Protein AF-A0A3C0JAY5-F1 (afdb_monomer_lite)

Radius of gyration: 15.46 Å; chains: 1; bounding box: 33×27×39 Å

pLDDT: mean 95.92, std 4.13, range [77.62, 98.75]

Sequence (87 aa):
GIQARVLHRLGAERALVVWGRDGMDEISLGAATLVGELRDGQVREYEIHPEDFGIAMAASRNLRVADAAESKAMLLGVLDNRPGPAR

Structure (mmCIF, N/CA/C/O backbone):
data_AF-A0A3C0JAY5-F1
#
_entry.id   AF-A0A3C0JAY5-F1
#
loop_
_atom_site.group_PDB
_atom_site.id
_atom_site.type_symbol
_atom_site.label_atom_id
_atom_site.label_alt_id
_atom_site.label_comp_id
_atom_site.label_asym_id
_atom_site.label_entity_id
_atom_site.label_seq_id
_atom_site.pdbx_PDB_ins_code
_atom_site.Cartn_x
_atom_site.Cartn_y
_atom_site.Cartn_z
_atom_site.occupancy
_atom_site.B_iso_or_equiv
_atom_site.auth_seq_id
_atom_site.auth_comp_id
_atom_site.auth_asym_id
_atom_site.auth_atom_id
_atom_site.pdbx_PDB_model_num
ATOM 1 N N . GLY A 1 1 ? 0.734 -2.299 14.044 1.00 86.19 1 GLY A N 1
ATOM 2 C CA . GLY A 1 1 ? -0.384 -1.365 14.303 1.00 86.19 1 GLY A CA 1
ATOM 3 C C . GLY A 1 1 ? -0.096 -0.009 14.975 1.00 86.19 1 GLY A C 1
ATOM 4 O O . GLY A 1 1 ? -1.076 0.656 15.309 1.00 86.19 1 GLY A O 1
ATOM 5 N N . ILE A 1 2 ? 1.148 0.453 15.213 1.00 97.62 2 ILE A N 1
ATOM 6 C CA . ILE A 1 2 ? 1.389 1.751 15.906 1.00 97.62 2 ILE A CA 1
ATOM 7 C C . ILE A 1 2 ? 0.813 2.930 15.108 1.00 97.62 2 ILE A C 1
ATOM 9 O O . ILE A 1 2 ? -0.033 3.661 15.624 1.00 97.62 2 ILE A O 1
ATOM 13 N N . GLN A 1 3 ? 1.204 3.068 13.836 1.00 98.44 3 GLN A N 1
ATOM 14 C CA . GLN A 1 3 ? 0.777 4.191 12.992 1.00 98.44 3 GLN A CA 1
ATOM 15 C C . GLN A 1 3 ? -0.752 4.269 12.842 1.00 98.44 3 GLN A C 1
ATOM 17 O O . GLN A 1 3 ? -1.308 5.358 12.919 1.00 98.44 3 GLN A O 1
ATOM 22 N N . ALA A 1 4 ? -1.452 3.133 12.736 1.00 98.31 4 ALA A N 1
ATOM 23 C CA . ALA A 1 4 ? -2.917 3.107 12.644 1.00 98.31 4 ALA A CA 1
ATOM 24 C C . ALA A 1 4 ? -3.593 3.705 13.895 1.00 98.31 4 ALA A C 1
ATOM 26 O O . ALA A 1 4 ? -4.553 4.466 13.792 1.00 98.31 4 ALA A O 1
ATOM 27 N N . ARG A 1 5 ? -3.053 3.430 15.092 1.00 98.50 5 ARG A N 1
ATOM 28 C CA . ARG A 1 5 ? -3.544 4.015 16.354 1.00 98.50 5 ARG A CA 1
ATOM 29 C C . ARG A 1 5 ? -3.185 5.494 16.488 1.00 98.50 5 ARG A C 1
ATOM 31 O O . ARG A 1 5 ? -3.953 6.246 17.081 1.00 98.50 5 ARG A O 1
ATOM 38 N N . VAL A 1 6 ? -2.040 5.919 15.950 1.00 98.56 6 VAL A N 1
ATOM 39 C CA . VAL A 1 6 ? -1.674 7.343 15.883 1.00 98.56 6 VAL A CA 1
ATOM 40 C C . VAL A 1 6 ? -2.643 8.095 14.976 1.00 98.56 6 VAL A C 1
ATOM 42 O O . VAL A 1 6 ? -3.203 9.095 15.410 1.00 98.56 6 VAL A O 1
ATOM 45 N N . LEU A 1 7 ? -2.913 7.586 13.770 1.00 98.50 7 LEU A N 1
ATOM 46 C CA . LEU A 1 7 ? -3.879 8.178 12.839 1.00 98.50 7 LEU A CA 1
ATOM 47 C C . LEU A 1 7 ? -5.269 8.304 13.469 1.00 98.50 7 LEU A C 1
ATOM 49 O O . LEU A 1 7 ? -5.893 9.356 13.358 1.00 98.50 7 LEU A O 1
ATOM 53 N N . HIS A 1 8 ? -5.709 7.286 14.214 1.00 98.44 8 HIS A N 1
ATOM 54 C CA . HIS A 1 8 ? -6.955 7.365 14.974 1.00 98.44 8 HIS A CA 1
ATOM 55 C C . HIS A 1 8 ? -6.960 8.530 15.975 1.00 98.44 8 HIS A C 1
ATOM 57 O O . HIS A 1 8 ? -7.906 9.312 16.008 1.00 98.44 8 HIS A O 1
ATOM 63 N N . ARG A 1 9 ? -5.883 8.697 16.755 1.00 98.25 9 ARG A N 1
ATOM 64 C CA . ARG A 1 9 ? -5.749 9.809 17.716 1.00 98.25 9 ARG A CA 1
ATOM 65 C C . ARG A 1 9 ? -5.644 11.182 17.048 1.00 98.25 9 ARG A C 1
ATOM 67 O O . ARG A 1 9 ? -6.017 12.169 17.668 1.00 98.25 9 ARG A O 1
ATOM 74 N N . LEU A 1 10 ? -5.145 11.245 15.814 1.00 98.44 10 LEU A N 1
ATOM 75 C CA . LEU A 1 10 ? -5.085 12.467 15.006 1.00 98.44 10 LEU A CA 1
ATOM 76 C C . LEU A 1 10 ? -6.416 12.798 14.308 1.00 98.44 10 LEU A C 1
ATOM 78 O O . LEU A 1 10 ? -6.497 13.817 13.628 1.00 98.44 10 LEU A O 1
ATOM 82 N N . GLY A 1 11 ? -7.453 11.973 14.483 1.00 98.19 11 GLY A N 1
ATOM 83 C CA . GLY A 1 11 ? -8.792 12.231 13.953 1.00 98.19 11 GLY A CA 1
ATOM 84 C C . GLY A 1 11 ? -9.063 11.634 12.573 1.00 98.19 11 GLY A C 1
ATOM 85 O O . GLY A 1 11 ? -10.045 12.013 11.942 1.00 98.19 11 GLY A O 1
ATOM 86 N N . ALA A 1 12 ? -8.234 10.705 12.087 1.00 98.44 12 ALA A N 1
ATOM 87 C CA . ALA A 1 12 ? -8.561 9.971 10.868 1.00 98.44 12 ALA A CA 1
ATOM 88 C C . ALA A 1 12 ? -9.817 9.106 11.080 1.00 98.44 12 ALA A C 1
ATOM 90 O O . ALA A 1 12 ? -9.937 8.406 12.087 1.00 98.44 12 ALA A O 1
ATOM 91 N N . GLU A 1 13 ? -10.732 9.118 10.112 1.00 98.12 13 GLU A N 1
ATOM 92 C CA . GLU A 1 13 ? -11.930 8.266 10.139 1.00 98.12 13 GLU A CA 1
ATOM 93 C C . GLU A 1 13 ? -11.629 6.851 9.635 1.00 98.12 13 GLU A C 1
ATOM 95 O O . GLU A 1 13 ? -12.145 5.861 10.162 1.00 98.12 13 GLU A O 1
ATOM 100 N N . ARG A 1 14 ? -10.782 6.753 8.602 1.00 98.44 14 ARG A N 1
ATOM 101 C CA . ARG A 1 14 ? -10.373 5.498 7.970 1.00 98.44 14 ARG A CA 1
ATOM 102 C C . ARG A 1 14 ? -8.905 5.548 7.562 1.00 98.44 14 ARG A C 1
ATOM 104 O O . ARG A 1 14 ? -8.444 6.574 7.071 1.00 98.44 14 ARG A O 1
ATOM 111 N N . ALA A 1 15 ? -8.185 4.442 7.735 1.00 98.38 15 ALA A N 1
ATOM 112 C CA . ALA A 1 15 ? -6.811 4.299 7.257 1.00 98.38 15 ALA A CA 1
ATOM 113 C C . ALA A 1 15 ? -6.436 2.830 7.039 1.00 98.38 15 ALA A C 1
ATOM 115 O O . ALA A 1 15 ? -6.923 1.955 7.750 1.00 98.38 15 ALA A O 1
ATOM 116 N N . LEU A 1 16 ? -5.510 2.582 6.113 1.00 98.56 16 LEU A N 1
ATOM 117 C CA . LEU A 1 16 ? -4.770 1.327 6.007 1.00 98.56 16 LEU A CA 1
ATOM 118 C C . LEU A 1 16 ? -3.287 1.642 6.179 1.00 98.56 16 LEU A C 1
ATOM 120 O O . LEU A 1 16 ? -2.734 2.458 5.448 1.00 98.56 16 LEU A O 1
ATOM 124 N N . VAL A 1 17 ? -2.656 1.010 7.162 1.00 98.56 17 VAL A N 1
ATOM 125 C CA . VAL A 1 17 ? -1.200 1.002 7.320 1.00 98.56 17 VAL A CA 1
ATOM 126 C C . VAL A 1 17 ? -0.721 -0.380 6.927 1.00 98.56 17 VAL A C 1
ATOM 128 O O . VAL A 1 17 ? -1.146 -1.356 7.542 1.00 98.56 17 VAL A O 1
ATOM 131 N N . VAL A 1 18 ? 0.148 -0.459 5.928 1.00 98.50 18 VAL A N 1
ATOM 132 C CA . VAL A 1 18 ? 0.593 -1.727 5.348 1.00 98.50 18 VAL A CA 1
ATOM 133 C C . VAL A 1 18 ? 2.100 -1.892 5.475 1.00 98.50 18 VAL A C 1
ATOM 135 O O . VAL A 1 18 ? 2.837 -0.910 5.542 1.00 98.50 18 VAL A O 1
ATOM 138 N N . TRP A 1 19 ? 2.541 -3.141 5.553 1.00 98.31 19 TRP A N 1
ATOM 139 C CA . TRP A 1 19 ? 3.948 -3.509 5.470 1.00 98.31 19 TRP A CA 1
ATOM 140 C C . TRP A 1 19 ? 4.073 -4.923 4.903 1.00 98.31 19 TRP A C 1
ATOM 142 O O . TRP A 1 19 ? 3.551 -5.878 5.488 1.00 98.31 19 TRP A O 1
ATOM 152 N N . GLY A 1 20 ? 4.748 -5.054 3.765 1.00 96.88 20 GLY A N 1
ATOM 153 C CA . GLY A 1 20 ? 5.078 -6.336 3.157 1.00 96.88 20 GLY A CA 1
ATOM 154 C C . GLY A 1 20 ? 6.137 -7.075 3.973 1.00 96.88 20 GLY A C 1
ATOM 155 O O . GLY A 1 20 ? 7.144 -6.493 4.376 1.00 96.88 20 GLY A O 1
ATOM 156 N N . ARG A 1 21 ? 5.955 -8.380 4.204 1.00 96.25 21 ARG A N 1
ATOM 157 C CA . ARG A 1 21 ? 6.920 -9.213 4.953 1.00 96.25 21 ARG A CA 1
ATOM 158 C C . ARG A 1 21 ? 8.271 -9.394 4.253 1.00 96.25 21 ARG A C 1
ATOM 160 O O . ARG A 1 21 ? 9.209 -9.902 4.863 1.00 96.25 21 ARG A O 1
ATOM 167 N N . ASP A 1 22 ? 8.375 -8.975 2.999 1.00 94.00 22 ASP A N 1
ATOM 168 C CA . ASP A 1 22 ? 9.609 -8.841 2.225 1.00 94.00 22 ASP A CA 1
ATOM 169 C C . ASP A 1 22 ? 10.320 -7.488 2.431 1.00 94.00 22 ASP A C 1
ATOM 171 O O . ASP A 1 22 ? 11.359 -7.245 1.820 1.00 94.00 22 ASP A O 1
ATOM 175 N N . GLY A 1 23 ? 9.804 -6.632 3.320 1.00 94.00 23 GLY A N 1
ATOM 176 C CA . GLY A 1 23 ? 10.407 -5.355 3.704 1.00 94.00 23 GLY A CA 1
ATOM 177 C C . GLY A 1 23 ? 9.868 -4.136 2.954 1.00 94.00 23 GLY A C 1
ATOM 178 O O . GLY A 1 23 ? 10.412 -3.050 3.141 1.00 94.00 23 GLY A O 1
ATOM 179 N N . MET A 1 24 ? 8.822 -4.295 2.140 1.00 93.69 24 MET A N 1
ATOM 180 C CA . MET A 1 24 ? 8.181 -3.201 1.403 1.00 93.69 24 MET A CA 1
ATOM 181 C C . MET A 1 24 ? 7.259 -2.366 2.305 1.00 93.69 24 MET A C 1
ATOM 183 O O . MET A 1 24 ? 6.555 -2.898 3.164 1.00 93.69 24 MET A O 1
ATOM 187 N N . ASP A 1 25 ? 7.211 -1.056 2.080 1.00 96.25 25 ASP A N 1
ATOM 188 C CA . ASP A 1 25 ? 6.279 -0.110 2.713 1.00 96.25 25 ASP A CA 1
ATOM 189 C C . ASP A 1 25 ? 4.927 -0.000 1.976 1.00 96.25 25 ASP A C 1
ATOM 191 O O . ASP A 1 25 ? 4.128 0.900 2.230 1.00 96.25 25 ASP A O 1
ATOM 195 N N . GLU A 1 26 ? 4.648 -0.970 1.107 1.00 96.31 26 GLU A N 1
ATOM 196 C CA . GLU A 1 26 ? 3.442 -1.103 0.291 1.00 96.31 26 GLU A CA 1
ATOM 197 C C . GLU A 1 26 ? 2.835 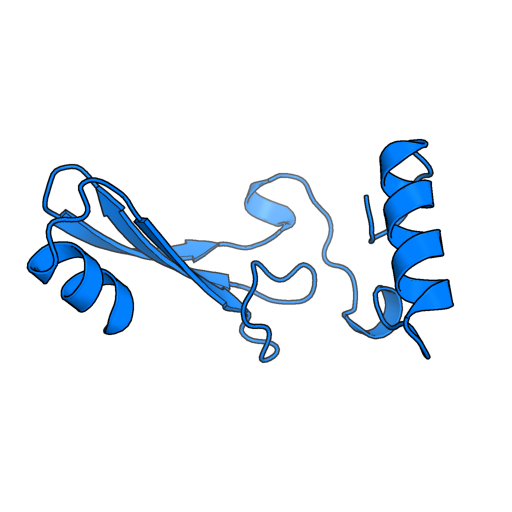-2.512 0.453 1.00 96.31 26 GLU A C 1
ATOM 199 O O . GLU A 1 26 ? 3.376 -3.369 1.160 1.00 96.31 26 GLU A O 1
ATOM 204 N N . ILE A 1 27 ? 1.696 -2.771 -0.202 1.00 96.94 27 ILE A N 1
ATOM 205 C CA . ILE A 1 27 ? 1.153 -4.133 -0.314 1.00 96.94 27 ILE A CA 1
ATOM 206 C C . ILE A 1 27 ? 2.074 -4.937 -1.233 1.00 96.94 27 ILE A C 1
ATOM 208 O O . ILE A 1 27 ? 2.266 -4.588 -2.395 1.00 96.94 27 ILE A O 1
ATOM 212 N N . SER A 1 28 ? 2.645 -6.017 -0.707 1.00 95.19 28 SER A N 1
ATOM 213 C CA . SER A 1 28 ? 3.599 -6.843 -1.442 1.00 95.19 28 SER A CA 1
ATOM 214 C C . SER A 1 28 ? 2.902 -7.798 -2.412 1.00 95.19 28 SER A C 1
ATOM 216 O O . SER A 1 28 ? 1.867 -8.382 -2.097 1.00 95.19 28 SER A O 1
ATOM 218 N N . LEU A 1 29 ? 3.529 -8.002 -3.575 1.00 95.06 29 LEU A N 1
ATOM 219 C CA . LEU A 1 29 ? 3.228 -9.101 -4.496 1.00 95.06 29 LEU A CA 1
ATOM 220 C C . LEU A 1 29 ? 4.094 -10.343 -4.240 1.00 95.06 29 LEU A C 1
ATOM 222 O O . LEU A 1 29 ? 3.836 -11.385 -4.827 1.00 95.06 29 LEU A O 1
ATOM 226 N N . GLY A 1 30 ? 5.143 -10.255 -3.421 1.00 93.00 30 GLY A N 1
ATOM 227 C CA . GLY A 1 30 ? 6.121 -11.330 -3.217 1.00 93.00 30 GLY A CA 1
ATOM 228 C C . GLY A 1 30 ? 6.029 -12.035 -1.866 1.00 93.00 30 GLY A C 1
ATOM 229 O O . GLY A 1 30 ? 6.695 -13.051 -1.668 1.00 93.00 30 GLY A O 1
ATOM 230 N N . ALA A 1 31 ? 5.239 -11.496 -0.941 1.00 94.25 31 ALA A N 1
ATOM 231 C CA . ALA A 1 31 ? 5.046 -12.018 0.402 1.00 94.25 31 ALA A CA 1
ATOM 232 C C . ALA A 1 31 ? 3.697 -11.558 0.975 1.00 94.25 31 ALA A C 1
ATOM 234 O O . ALA A 1 31 ? 3.022 -10.696 0.413 1.00 94.25 31 ALA A O 1
ATOM 235 N N . ALA A 1 32 ? 3.329 -12.099 2.136 1.00 97.06 32 ALA A N 1
ATOM 236 C CA . ALA A 1 32 ? 2.182 -11.605 2.883 1.00 97.06 32 ALA A CA 1
ATOM 237 C C . ALA A 1 32 ? 2.391 -10.147 3.331 1.00 97.06 32 ALA A C 1
ATOM 239 O O . ALA A 1 32 ? 3.515 -9.721 3.612 1.00 97.06 32 ALA A O 1
ATOM 240 N N . THR A 1 33 ? 1.303 -9.394 3.446 1.00 98.44 33 THR A N 1
ATOM 241 C CA . THR A 1 33 ? 1.297 -8.008 3.921 1.00 98.44 33 THR A CA 1
ATOM 242 C C . THR A 1 33 ? 0.576 -7.924 5.259 1.00 98.44 33 THR A C 1
ATOM 244 O O . THR A 1 33 ? -0.576 -8.340 5.375 1.00 98.44 33 THR A O 1
ATOM 247 N N . LEU A 1 34 ? 1.233 -7.349 6.269 1.00 98.62 34 LEU A N 1
ATOM 248 C CA . LEU A 1 34 ? 0.590 -6.988 7.530 1.00 98.62 34 LEU A CA 1
ATOM 249 C C . LEU A 1 34 ? -0.211 -5.701 7.336 1.00 98.62 34 LEU A C 1
ATOM 251 O O . LEU A 1 34 ? 0.328 -4.699 6.866 1.00 98.62 34 LEU A O 1
ATOM 255 N N . VAL A 1 35 ? -1.476 -5.712 7.745 1.00 98.75 35 VAL A N 1
ATOM 256 C CA . VAL A 1 35 ? -2.408 -4.594 7.595 1.00 98.75 35 VAL A CA 1
ATOM 257 C C . VAL A 1 35 ? -2.891 -4.141 8.968 1.00 98.75 35 VAL A C 1
ATOM 259 O O . VAL A 1 35 ? -3.395 -4.935 9.757 1.00 98.75 35 VAL A O 1
ATOM 262 N N . GLY A 1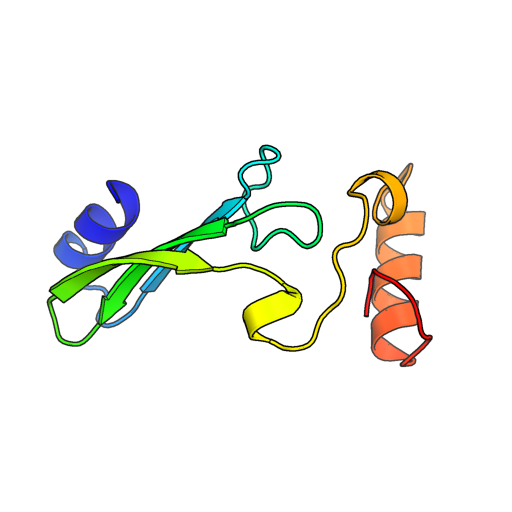 36 ? -2.757 -2.848 9.255 1.00 98.69 36 GLY A N 1
ATOM 263 C CA . GLY A 1 36 ? -3.457 -2.158 10.334 1.00 98.69 36 GLY A CA 1
ATOM 264 C C . GLY A 1 36 ? -4.554 -1.272 9.756 1.00 98.69 36 GLY A C 1
ATOM 265 O O . GLY A 1 36 ? -4.260 -0.190 9.250 1.00 98.69 36 GLY A O 1
ATOM 266 N N . GLU A 1 37 ? -5.804 -1.714 9.846 1.00 98.75 37 GLU A N 1
ATOM 267 C CA . GLU A 1 37 ? -6.972 -0.978 9.366 1.00 98.75 37 GLU A CA 1
ATOM 268 C C . GLU A 1 37 ? -7.608 -0.189 10.506 1.00 98.75 37 GLU A C 1
ATOM 270 O O . GLU A 1 37 ? -8.001 -0.763 11.518 1.00 98.75 37 GLU A O 1
ATOM 275 N N . LEU A 1 38 ? -7.748 1.121 10.325 1.00 98.75 38 LEU A N 1
ATOM 276 C CA . LEU A 1 38 ? -8.662 1.949 11.099 1.00 98.75 38 LEU A CA 1
ATOM 277 C C . LEU A 1 38 ? -9.969 2.071 10.322 1.00 98.75 38 LEU A C 1
ATOM 279 O O . LEU A 1 38 ? -9.970 2.563 9.192 1.00 98.75 38 LEU A O 1
ATOM 283 N N . ARG A 1 39 ? -11.076 1.654 10.930 1.00 98.44 39 ARG A N 1
ATOM 284 C CA . ARG A 1 39 ? -12.418 1.805 10.369 1.00 98.44 39 ARG A CA 1
ATOM 285 C C . ARG A 1 39 ? -13.456 1.788 11.483 1.00 98.44 39 ARG A C 1
ATOM 287 O O . ARG A 1 39 ? -13.321 1.024 12.435 1.00 98.44 39 ARG A O 1
ATOM 294 N N . ASP 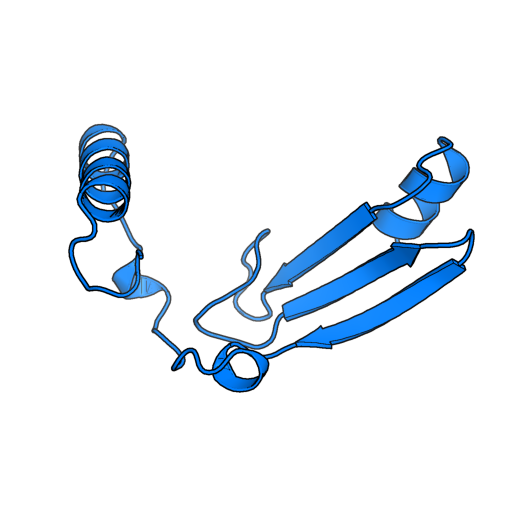A 1 40 ? -14.477 2.635 11.368 1.00 97.19 40 ASP A N 1
ATOM 295 C CA . ASP A 1 40 ? -15.585 2.731 12.331 1.00 97.19 40 ASP A CA 1
ATOM 296 C C . ASP A 1 40 ? -15.089 2.935 13.780 1.00 97.19 40 ASP A C 1
ATOM 298 O O . ASP A 1 40 ? -15.592 2.345 14.735 1.00 97.19 40 ASP A O 1
ATOM 302 N N . GLY A 1 41 ? -14.029 3.741 13.934 1.00 96.81 41 GLY A N 1
ATOM 303 C CA . GLY A 1 41 ? -13.395 4.033 15.225 1.00 96.81 41 GLY A CA 1
ATOM 304 C C . GLY A 1 41 ? -12.609 2.870 15.847 1.00 96.81 41 GLY A C 1
ATOM 305 O O . GLY A 1 41 ? -12.163 2.985 16.985 1.00 96.81 41 GLY A O 1
ATOM 306 N N . GLN A 1 42 ? -12.421 1.755 15.136 1.00 98.00 42 GLN A N 1
ATOM 307 C CA . GLN A 1 42 ? -11.687 0.585 15.622 1.00 98.00 42 GLN A CA 1
ATOM 308 C C . GLN A 1 42 ? -10.448 0.315 14.773 1.00 98.00 42 GLN A C 1
ATOM 310 O O . GLN A 1 42 ? -10.481 0.433 13.550 1.00 98.00 42 GLN A O 1
ATOM 315 N N . VAL A 1 43 ? -9.361 -0.098 15.431 1.00 98.25 43 VAL A N 1
ATOM 316 C CA . VAL A 1 43 ? -8.169 -0.610 14.747 1.00 98.25 43 VAL A CA 1
ATOM 317 C C . VAL A 1 43 ? -8.213 -2.133 14.736 1.00 98.25 43 VAL A C 1
ATOM 319 O O . VAL A 1 43 ? -8.261 -2.755 15.798 1.00 98.25 43 VAL A O 1
ATOM 322 N N . ARG A 1 44 ? -8.162 -2.727 13.544 1.00 98.31 44 ARG A N 1
ATOM 323 C CA . ARG A 1 44 ? -8.036 -4.171 13.319 1.00 98.31 44 ARG A CA 1
ATOM 324 C C . ARG A 1 44 ? -6.695 -4.458 12.666 1.00 98.31 44 ARG A C 1
ATOM 326 O O . ARG A 1 44 ? -6.244 -3.700 11.814 1.00 98.31 44 ARG A O 1
ATOM 333 N N . GLU A 1 45 ? -6.056 -5.541 13.085 1.00 98.50 45 GLU A N 1
ATOM 334 C CA . GLU A 1 45 ? -4.794 -5.997 12.506 1.00 98.50 45 GLU A CA 1
ATOM 335 C C . GLU A 1 45 ? -4.996 -7.391 11.920 1.00 98.50 45 GLU A C 1
ATOM 337 O O . GLU A 1 45 ? -5.540 -8.268 12.591 1.00 98.50 45 GLU A O 1
ATOM 342 N N . TYR A 1 46 ? -4.605 -7.566 10.664 1.00 98.56 46 TYR A N 1
ATOM 343 C CA . TYR A 1 46 ? -4.734 -8.816 9.920 1.00 98.56 46 TYR A CA 1
ATOM 344 C C . TYR A 1 46 ? -3.629 -8.926 8.869 1.00 98.56 46 TYR A C 1
ATOM 346 O O . TYR A 1 46 ? -2.834 -8.004 8.680 1.00 98.56 46 TYR A O 1
ATOM 354 N N . GLU A 1 47 ? -3.558 -10.078 8.217 1.00 98.38 47 GLU A N 1
ATOM 355 C CA . GLU A 1 47 ? -2.599 -10.367 7.158 1.00 98.38 47 GLU A CA 1
ATOM 356 C C . GLU A 1 47 ? -3.356 -10.690 5.871 1.00 98.38 47 GLU A C 1
ATOM 358 O O . GLU A 1 47 ? -4.417 -11.315 5.926 1.00 98.38 47 GLU A O 1
ATOM 363 N N . ILE A 1 48 ? -2.819 -10.239 4.740 1.00 98.31 48 ILE A N 1
ATOM 364 C CA . ILE A 1 48 ? -3.337 -10.534 3.401 1.00 98.31 48 ILE A CA 1
ATOM 365 C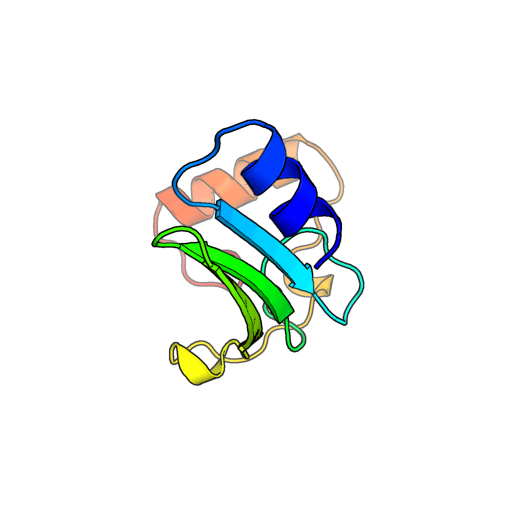 C . ILE A 1 48 ? -2.225 -11.101 2.520 1.00 98.31 48 ILE A C 1
ATOM 367 O O . ILE A 1 48 ? -1.053 -10.756 2.691 1.00 98.31 48 ILE A O 1
ATOM 371 N N . HIS A 1 49 ? -2.603 -11.928 1.556 1.00 97.50 49 HIS A N 1
ATOM 372 C CA . HIS A 1 49 ? -1.740 -12.494 0.524 1.00 97.50 49 HIS A CA 1
ATOM 373 C C . HIS A 1 49 ? -2.222 -12.037 -0.863 1.00 97.50 49 HIS A C 1
ATOM 375 O O . HIS A 1 49 ? -3.421 -11.804 -1.031 1.00 97.50 49 HIS A O 1
ATOM 381 N N . PRO A 1 50 ? -1.342 -11.920 -1.879 1.00 96.38 50 PRO A N 1
ATOM 382 C CA . PRO A 1 50 ? -1.764 -11.643 -3.259 1.00 96.38 50 PRO A CA 1
ATOM 383 C C . PRO A 1 50 ? -2.882 -12.581 -3.743 1.00 96.38 50 PRO A C 1
ATOM 385 O O . PRO A 1 50 ? -3.834 -12.157 -4.404 1.00 96.38 50 PRO A O 1
ATOM 388 N N . GLU A 1 51 ? -2.806 -13.849 -3.339 1.00 97.19 51 GLU A N 1
ATOM 389 C CA . GLU A 1 51 ? -3.744 -14.905 -3.699 1.00 97.19 51 GLU A CA 1
ATOM 390 C C . GLU A 1 51 ? -5.163 -14.659 -3.169 1.00 97.19 51 GLU A C 1
ATOM 392 O O . GLU A 1 51 ? -6.123 -15.074 -3.822 1.00 97.19 51 GLU A O 1
ATOM 397 N N . ASP A 1 52 ? -5.320 -13.923 -2.061 1.00 97.75 52 ASP A N 1
ATOM 398 C CA . ASP A 1 52 ? -6.634 -13.532 -1.521 1.00 97.75 52 ASP A CA 1
ATOM 399 C C . ASP A 1 52 ? -7.420 -12.651 -2.513 1.00 97.75 52 ASP A C 1
ATOM 401 O O . ASP A 1 52 ? -8.644 -12.537 -2.430 1.00 97.75 52 ASP A O 1
ATOM 405 N N . PHE A 1 53 ? -6.721 -12.058 -3.488 1.00 96.88 53 PHE A N 1
ATOM 406 C CA . PHE A 1 53 ? -7.274 -11.206 -4.541 1.00 96.88 53 PHE A CA 1
ATOM 407 C C . PHE A 1 53 ? -7.175 -11.839 -5.937 1.00 96.88 53 PHE A C 1
ATOM 409 O O . PHE A 1 53 ? -7.419 -11.167 -6.939 1.00 96.88 53 PHE A O 1
ATOM 416 N N . GLY A 1 54 ? -6.814 -13.124 -6.028 1.00 95.62 54 GLY A N 1
ATOM 417 C CA . GLY A 1 54 ? -6.625 -13.820 -7.304 1.00 95.62 54 GLY A CA 1
ATOM 418 C C . GLY A 1 54 ? -5.368 -13.389 -8.069 1.00 95.62 54 GLY A C 1
ATOM 419 O O . GLY A 1 54 ? -5.282 -13.620 -9.276 1.00 95.62 54 GLY A O 1
ATOM 420 N N . ILE A 1 55 ? -4.403 -12.763 -7.389 1.00 94.25 55 ILE A N 1
ATOM 421 C CA . ILE A 1 55 ? -3.124 -12.340 -7.963 1.00 94.25 55 ILE A CA 1
ATOM 422 C C . ILE A 1 55 ? -2.067 -13.374 -7.581 1.00 94.25 55 ILE A C 1
ATOM 424 O O . ILE A 1 55 ? -1.938 -13.746 -6.419 1.00 94.25 55 ILE A O 1
ATOM 428 N N . ALA A 1 56 ? -1.307 -13.857 -8.561 1.00 92.44 56 ALA A N 1
ATOM 429 C CA . ALA A 1 56 ? -0.206 -14.770 -8.284 1.00 92.44 56 ALA A CA 1
ATOM 430 C C . ALA A 1 56 ? 0.972 -14.014 -7.664 1.00 92.44 56 ALA A C 1
ATOM 432 O O . ALA A 1 56 ? 1.343 -12.942 -8.153 1.00 92.44 56 ALA A O 1
ATOM 433 N N . MET A 1 57 ? 1.611 -14.611 -6.658 1.00 91.69 57 MET A N 1
ATOM 434 C CA . MET A 1 57 ? 2.864 -14.089 -6.131 1.00 91.69 57 MET A CA 1
ATOM 435 C C . MET A 1 57 ? 3.912 -13.846 -7.234 1.00 91.69 57 MET A C 1
ATOM 437 O O . MET A 1 57 ? 4.208 -14.713 -8.062 1.00 91.69 57 MET A O 1
ATOM 441 N N . ALA A 1 58 ? 4.541 -12.674 -7.198 1.00 90.69 58 ALA A N 1
ATOM 442 C CA . ALA A 1 58 ? 5.626 -12.272 -8.078 1.00 90.69 58 ALA A CA 1
ATOM 443 C C . ALA A 1 58 ? 6.855 -11.871 -7.256 1.00 90.69 58 ALA A C 1
ATOM 445 O O . ALA A 1 58 ? 6.772 -11.123 -6.287 1.00 90.69 58 ALA A O 1
ATOM 446 N N . ALA A 1 59 ? 8.034 -12.346 -7.660 1.00 84.94 59 ALA A N 1
ATOM 447 C CA . ALA A 1 59 ? 9.269 -11.978 -6.980 1.00 84.94 59 ALA A CA 1
ATOM 448 C C . ALA A 1 59 ? 9.544 -10.472 -7.129 1.00 84.94 59 ALA A C 1
ATOM 450 O O . ALA A 1 59 ? 9.533 -9.958 -8.247 1.00 84.94 59 ALA A O 1
ATOM 451 N N . SER A 1 60 ? 9.891 -9.797 -6.031 1.00 77.62 60 SER A N 1
ATOM 452 C CA . SER A 1 60 ? 10.159 -8.348 -5.974 1.00 77.62 60 SER A CA 1
ATOM 453 C C . SER A 1 60 ? 11.184 -7.856 -7.005 1.00 77.62 60 SER A C 1
ATOM 455 O O . SER A 1 60 ? 11.070 -6.750 -7.528 1.00 77.62 60 SER A O 1
ATOM 457 N N . ARG A 1 61 ? 12.143 -8.708 -7.398 1.00 80.69 61 ARG A N 1
ATOM 458 C CA . ARG A 1 61 ? 13.093 -8.427 -8.493 1.00 80.69 61 ARG A CA 1
ATOM 459 C C . ARG A 1 61 ? 12.422 -8.059 -9.825 1.00 80.69 61 ARG A C 1
ATOM 461 O O . ARG A 1 61 ? 13.049 -7.377 -10.623 1.00 80.69 61 ARG A O 1
ATOM 468 N N . ASN A 1 62 ? 11.186 -8.503 -10.065 1.00 82.25 62 ASN A N 1
ATOM 469 C CA . ASN A 1 62 ? 10.439 -8.223 -11.292 1.00 82.25 62 ASN A CA 1
ATOM 470 C C . ASN A 1 62 ? 9.906 -6.778 -11.350 1.00 82.25 62 ASN A C 1
ATOM 472 O O . ASN A 1 62 ? 9.497 -6.339 -12.419 1.00 82.25 62 ASN A O 1
ATOM 476 N N . LEU A 1 63 ? 9.910 -6.056 -10.224 1.00 88.56 63 LEU A N 1
ATOM 477 C CA . LEU A 1 63 ? 9.505 -4.648 -10.111 1.00 88.56 63 LEU A CA 1
ATOM 478 C C . LEU A 1 63 ? 10.706 -3.701 -9.970 1.00 88.56 63 LEU A C 1
ATOM 480 O O . LEU A 1 63 ? 10.543 -2.500 -9.771 1.00 88.56 63 LEU A O 1
ATOM 484 N N . ARG A 1 64 ? 11.933 -4.228 -10.045 1.00 91.50 64 ARG A N 1
ATOM 485 C CA . ARG A 1 64 ? 13.143 -3.422 -9.891 1.00 91.50 64 ARG A CA 1
ATOM 486 C C . ARG A 1 64 ? 13.367 -2.564 -11.134 1.00 91.50 64 ARG A C 1
ATOM 488 O O . ARG A 1 64 ? 13.364 -3.076 -12.249 1.00 91.50 64 ARG A O 1
ATOM 495 N N . VAL A 1 65 ? 13.646 -1.287 -10.912 1.00 95.56 65 VAL A N 1
ATOM 496 C CA . VAL A 1 65 ? 14.069 -0.318 -11.931 1.00 95.56 65 VAL A CA 1
ATOM 497 C C . VAL A 1 65 ? 15.443 0.236 -11.566 1.00 95.56 65 VAL A C 1
ATOM 499 O O . VAL A 1 65 ? 15.778 0.328 -10.382 1.00 95.56 65 VAL A O 1
ATOM 502 N N . ALA A 1 66 ? 16.262 0.555 -12.564 1.00 96.69 66 ALA A N 1
ATOM 503 C CA . ALA A 1 66 ? 17.608 1.083 -12.359 1.00 96.69 66 ALA A CA 1
ATOM 504 C C . ALA A 1 66 ? 17.616 2.598 -12.106 1.00 96.69 66 ALA A C 1
ATOM 506 O O . ALA A 1 66 ? 18.485 3.091 -11.384 1.00 96.69 66 ALA A O 1
ATOM 507 N N . ASP A 1 67 ? 16.657 3.332 -12.677 1.00 97.81 67 ASP A N 1
ATOM 508 C CA . ASP A 1 67 ? 16.577 4.786 -12.571 1.00 97.81 67 ASP A CA 1
ATOM 509 C C . ASP A 1 67 ? 15.137 5.336 -12.668 1.00 97.81 67 ASP A C 1
ATOM 511 O O . ASP A 1 67 ? 14.146 4.608 -12.792 1.00 97.81 67 ASP A O 1
ATOM 515 N N . ALA A 1 68 ? 15.018 6.664 -12.591 1.00 98.25 68 ALA A N 1
ATOM 516 C CA . ALA A 1 68 ? 13.738 7.362 -12.675 1.00 98.25 68 ALA A CA 1
ATOM 517 C C . ALA A 1 68 ? 13.088 7.286 -14.072 1.00 98.25 68 ALA A C 1
ATOM 519 O O . ALA A 1 68 ? 11.861 7.356 -14.181 1.00 98.25 68 ALA A O 1
ATOM 520 N N . ALA A 1 69 ? 13.880 7.151 -15.141 1.00 98.31 69 ALA A N 1
ATOM 521 C CA . ALA A 1 69 ? 13.355 7.039 -16.497 1.00 98.31 69 ALA A CA 1
ATOM 522 C C . ALA A 1 69 ? 12.697 5.668 -16.710 1.00 98.31 69 ALA A C 1
ATOM 524 O O . ALA A 1 69 ? 11.587 5.601 -17.243 1.00 98.31 69 ALA A O 1
ATOM 525 N N . GLU A 1 70 ? 13.322 4.597 -16.220 1.00 97.88 70 GLU A N 1
ATOM 526 C CA . GLU A 1 70 ? 12.754 3.250 -16.197 1.00 97.88 70 GLU A CA 1
ATOM 527 C C . GLU A 1 70 ? 11.511 3.167 -15.304 1.00 97.88 70 GLU A C 1
ATOM 529 O O . GLU A 1 70 ? 10.510 2.586 -15.720 1.00 97.88 70 GLU A O 1
ATOM 534 N N . SER A 1 71 ? 11.521 3.810 -14.128 1.00 97.88 71 SER A N 1
ATOM 535 C CA . SER A 1 71 ? 10.334 3.917 -13.262 1.00 97.88 71 SER A CA 1
ATOM 536 C C . SER A 1 71 ? 9.141 4.528 -14.006 1.00 97.88 71 SER A C 1
ATOM 538 O O . SER A 1 71 ? 8.052 3.950 -14.040 1.00 97.88 71 SER A O 1
ATOM 540 N N . LYS A 1 72 ? 9.359 5.659 -14.694 1.00 98.25 72 LYS A N 1
ATOM 541 C CA . LYS A 1 72 ? 8.334 6.302 -15.525 1.00 98.25 72 LYS A CA 1
ATOM 542 C C . LYS A 1 72 ? 7.864 5.384 -16.655 1.00 98.25 72 LYS A C 1
ATOM 544 O O . LYS A 1 72 ? 6.665 5.303 -16.908 1.00 98.25 72 LYS A O 1
ATOM 549 N N . ALA A 1 73 ? 8.785 4.721 -17.351 1.00 97.81 73 ALA A N 1
ATOM 550 C CA . ALA A 1 73 ? 8.447 3.828 -18.456 1.00 97.81 73 ALA A CA 1
ATOM 551 C C . ALA A 1 73 ? 7.607 2.626 -17.991 1.00 97.81 73 ALA A C 1
ATOM 553 O O . ALA A 1 73 ? 6.633 2.275 -18.659 1.00 97.81 73 ALA A O 1
ATOM 554 N N . MET A 1 74 ? 7.942 2.039 -16.837 1.00 97.38 74 MET A N 1
ATOM 555 C CA . MET A 1 74 ? 7.178 0.955 -16.217 1.00 97.38 74 MET A CA 1
ATOM 556 C C . MET A 1 74 ? 5.760 1.415 -15.865 1.00 97.38 74 MET A C 1
ATOM 558 O O . MET A 1 74 ? 4.801 0.774 -16.289 1.00 97.38 74 MET A O 1
ATOM 562 N N . LEU A 1 75 ? 5.621 2.560 -15.186 1.00 97.88 75 LEU A N 1
ATOM 563 C CA . LEU A 1 75 ? 4.319 3.142 -14.843 1.00 97.88 75 LEU A CA 1
ATOM 564 C C . LEU A 1 75 ? 3.463 3.403 -16.087 1.00 97.88 75 LEU A C 1
ATOM 566 O O . LEU A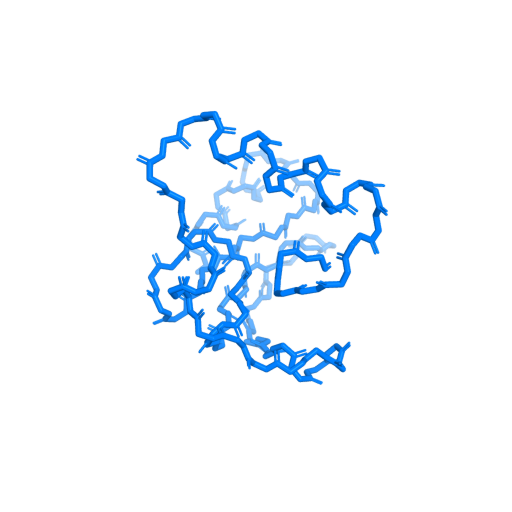 1 75 ? 2.294 3.029 -16.121 1.00 97.88 75 LEU A O 1
ATOM 570 N N . LEU A 1 76 ? 4.030 4.007 -17.136 1.00 98.31 76 LEU A N 1
ATOM 571 C CA . LEU A 1 76 ? 3.298 4.234 -18.387 1.00 98.31 76 LEU A CA 1
ATOM 572 C C . LEU A 1 76 ? 2.878 2.914 -19.050 1.00 98.31 76 LEU A C 1
ATOM 574 O O . LEU A 1 76 ? 1.780 2.829 -19.584 1.00 98.31 76 LEU A O 1
ATOM 578 N N . GLY A 1 77 ? 3.700 1.864 -18.963 1.00 98.06 77 GLY A N 1
ATOM 579 C CA . GLY A 1 77 ? 3.337 0.525 -19.431 1.00 98.06 77 GLY A CA 1
ATOM 580 C C . GLY A 1 77 ? 2.112 -0.059 -18.717 1.00 98.06 77 GLY A C 1
ATOM 581 O O . GLY A 1 77 ? 1.275 -0.684 -19.367 1.00 98.06 77 GLY A O 1
ATOM 582 N N . VAL A 1 78 ? 1.979 0.184 -17.410 1.00 97.81 78 VAL A N 1
ATOM 583 C CA . VAL A 1 78 ? 0.797 -0.201 -16.620 1.00 97.81 78 VAL A CA 1
ATOM 584 C C . VAL A 1 78 ? -0.443 0.553 -17.097 1.00 97.81 78 VAL A C 1
ATOM 586 O O . VAL A 1 78 ? -1.478 -0.067 -17.339 1.00 97.81 78 VAL A O 1
ATOM 589 N N . LEU A 1 79 ? -0.329 1.871 -17.301 1.00 98.25 79 LEU A N 1
ATOM 590 C CA . LEU A 1 79 ? -1.423 2.705 -17.818 1.00 98.25 79 LEU A CA 1
ATOM 591 C C . LEU A 1 79 ? -1.834 2.321 -19.253 1.00 98.25 79 LEU A C 1
ATOM 593 O O . LEU A 1 79 ? -3.014 2.388 -19.587 1.00 98.25 79 LEU A O 1
ATOM 597 N N . ASP A 1 80 ? -0.889 1.838 -20.064 1.00 98.31 80 ASP A N 1
ATOM 598 C CA . ASP A 1 80 ? -1.123 1.248 -21.392 1.00 98.31 80 ASP A CA 1
ATOM 599 C C . ASP A 1 80 ? -1.706 -0.183 -21.330 1.00 98.31 80 ASP A C 1
ATOM 601 O O . ASP A 1 80 ? -1.836 -0.853 -22.357 1.00 98.31 80 ASP A O 1
ATOM 605 N N . ASN A 1 81 ? -2.034 -0.689 -20.136 1.00 97.44 81 ASN A N 1
ATOM 606 C CA . ASN A 1 81 ? -2.556 -2.035 -19.891 1.0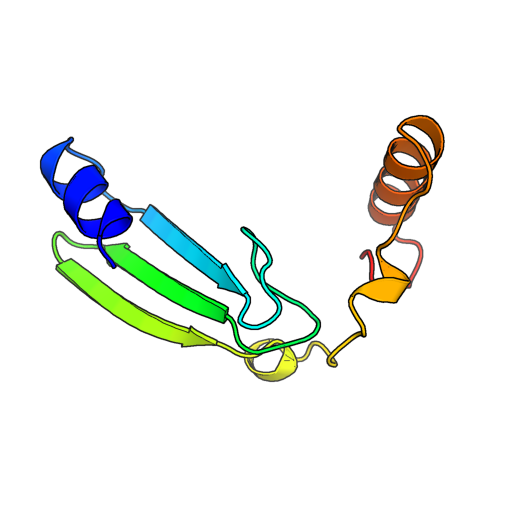0 97.44 81 ASN A CA 1
ATOM 607 C C . ASN A 1 81 ? -1.614 -3.177 -20.343 1.00 97.44 81 ASN A C 1
ATOM 609 O O . ASN A 1 81 ? -2.057 -4.309 -20.582 1.00 97.44 81 ASN A O 1
ATOM 613 N N . ARG A 1 82 ? -0.299 -2.931 -20.438 1.00 97.62 82 ARG A N 1
ATOM 614 C CA . ARG A 1 82 ? 0.668 -3.983 -20.791 1.00 97.62 82 ARG A CA 1
ATOM 615 C C . ARG A 1 82 ? 0.709 -5.039 -19.679 1.00 97.62 82 ARG A C 1
ATOM 617 O O . ARG A 1 82 ? 0.855 -4.676 -18.514 1.00 97.62 82 ARG A O 1
ATOM 624 N N . PRO A 1 83 ? 0.559 -6.337 -19.996 1.00 93.31 83 PRO A N 1
ATOM 625 C CA . PRO A 1 83 ? 0.551 -7.380 -18.977 1.00 93.31 83 PRO A CA 1
ATOM 626 C C . PRO A 1 83 ? 1.936 -7.547 -18.343 1.00 93.31 83 PRO A C 1
ATOM 628 O O . PRO A 1 83 ? 2.954 -7.502 -19.032 1.00 93.31 83 PRO A O 1
ATOM 631 N N . GLY A 1 84 ? 1.967 -7.797 -17.036 1.00 91.44 84 GLY A N 1
ATOM 632 C CA . GLY A 1 84 ? 3.183 -8.098 -16.287 1.00 91.44 84 GLY A CA 1
ATOM 633 C C . GLY A 1 84 ? 3.015 -7.786 -14.798 1.00 91.44 84 GLY A C 1
ATOM 634 O O . GLY A 1 84 ? 2.014 -7.184 -14.435 1.00 91.44 84 GLY A O 1
ATOM 635 N N . PRO A 1 85 ? 3.987 -8.148 -13.940 1.00 90.81 85 PRO A N 1
ATOM 636 C CA . PRO A 1 85 ? 3.895 -7.955 -12.487 1.00 90.81 85 PRO A CA 1
ATOM 637 C C . PRO A 1 85 ? 3.654 -6.513 -12.026 1.00 90.81 85 PRO A C 1
ATOM 639 O O . PRO A 1 85 ? 3.197 -6.313 -10.912 1.00 90.81 85 PRO A O 1
ATOM 642 N N . ALA A 1 86 ? 3.981 -5.518 -12.855 1.00 93.25 86 ALA A N 1
ATOM 643 C CA . ALA A 1 86 ? 3.740 -4.113 -12.540 1.00 93.25 86 ALA A CA 1
ATOM 644 C C . ALA A 1 86 ? 2.264 -3.685 -12.688 1.00 93.25 86 ALA A C 1
ATOM 646 O O . ALA A 1 86 ? 1.902 -2.648 -12.140 1.00 93.25 86 ALA A O 1
ATOM 647 N N . ARG A 1 87 ? 1.438 -4.431 -13.442 1.00 92.50 87 ARG A N 1
ATOM 648 C CA . ARG A 1 87 ? 0.029 -4.112 -13.727 1.00 92.50 87 ARG A CA 1
ATOM 649 C C . ARG A 1 87 ? -0.913 -5.004 -12.933 1.00 92.50 87 ARG A C 1
ATOM 651 O O . ARG A 1 87 ? -1.786 -4.432 -12.252 1.00 92.50 87 ARG A O 1
#

Foldseek 3Di:
DVVLVVCLVVPDQWDKAKAFPVGDRDCALAGKIWIFIRHPSDTDIDIDYCVVVPRHRDDPVQVDDPDPVRVVVLVVCVVVVPDDPSD

Secondary structure (DSSP, 8-state):
-HHHHHHHHTT-S-EEEEEETTS-SS--SSS-EEEEEEETTEEEEEEE-GGGGTPPP--GGGG--SSHHHHHHHHHHHHTT--STT-